Protein AF-A0A951Z6Z6-F1 (afdb_monomer)

pLDDT: mean 80.37, std 17.0, range [39.81, 95.88]

Solvent-accessible surface area (backbone atoms only — not comparable to full-atom values): 9015 Å² total; per-residue (Å²): 137,82,83,81,83,53,76,66,60,59,60,66,64,60,70,83,73,71,84,75,80,83,79,81,78,75,79,74,79,69,71,73,77,70,68,88,81,65,66,80,58,52,56,92,52,96,43,40,36,34,40,84,87,66,42,32,39,36,48,38,42,56,75,67,92,84,78,51,50,66,59,57,51,48,50,49,30,22,62,46,50,72,48,64,65,89,42,56,44,84,42,76,50,70,100,45,77,94,57,56,76,51,76,79,59,92,89,35,60,54,78,73,48,43,61,67,44,37,54,48,19,41,52,50,36,52,52,52,52,50,53,42,48,74,76,38,76,86,70,72,84,128

Nearest PDB structures (foldseek):
  8gy3-assembly1_C  TM=9.278E-01  e=7.083E-06  Gluconobacter oxydans
  4zoh-assembly1_A-2  TM=8.525E-01  e=3.097E-02  Sulfurisphaera tokodaii str. 7
  1zxi-assembly1_B  TM=8.070E-01  e=1.564E-02  Afipia carboxidovorans OM5
  2e3t-assembly1_A  TM=8.378E-01  e=3.970E-02  Rattus norvegicus
  1n63-assembly1_E  TM=6.689E-01  e=6.557E-03  Afipia carboxidovorans OM5

Mean predicted aligned error: 14.0 Å

Foldseek 3Di:
DDDPDDPVVVVVVPPPPCPPDPDDDDPPPPVPPPPPPFDDWDDPDPAWTAGPVRAIEGEALADCPPPCLQVVLLVLLCVLQVHDSVSYDYDYDDPDPSNPDRDDDPPCRNVVTNPVSNVSSNVVNVVVLVVCCVVPVPPRDD

Secondary structure (DSSP, 8-state):
------HHHHHHHGGGG------------------TTPPPPB-SSSSEEE-TTS-EEEEE-S--SSS-HHHHHHHHHHHHHT--GGGEEEEEPPS-GGG------TT-HHHHHHHHHHHHHHHHHHHHHHHHHHH-TT----

Radius of gyration: 26.67 Å; Cα contacts (8 Å, |Δi|>4): 141; chains: 1; bounding box: 99×34×34 Å

Sequence (142 aa):
MNPELSRRSVIKVGVAATAGLILGCRIRESAAATPQGAADPFAPNAWLRVAPSGEVFITVAKPDIGTGVRTSLAMIVAEELGVAWESVKVEQAVADAKYGSMMIGGSTSVRSSWRPLREAGAAARAMLIEALMTNHPHDCPV

Structure (mmCIF, N/CA/C/O backbone):
data_AF-A0A951Z6Z6-F1
#
_entry.id   AF-A0A951Z6Z6-F1
#
loop_
_atom_site.group_PDB
_atom_site.id
_atom_site.type_symbol
_atom_site.label_atom_id
_atom_site.label_alt_id
_atom_site.label_comp_id
_atom_site.label_asym_id
_atom_site.label_entity_id
_atom_site.label_seq_id
_atom_site.pdbx_PDB_ins_code
_atom_site.Cartn_x
_atom_site.Cartn_y
_atom_site.Cartn_z
_atom_site.occupancy
_atom_site.B_iso_or_equiv
_atom_site.auth_seq_id
_atom_site.auth_comp_id
_atom_site.auth_asym_id
_atom_site.auth_atom_id
_atom_site.pdbx_PDB_model_num
ATOM 1 N N . MET A 1 1 ? 72.612 -3.372 19.403 1.00 39.81 1 MET A N 1
ATOM 2 C CA . MET A 1 1 ? 72.329 -3.855 18.034 1.00 39.81 1 MET A CA 1
ATOM 3 C C . MET A 1 1 ? 71.003 -4.600 18.096 1.00 39.81 1 MET A C 1
ATOM 5 O O . MET A 1 1 ? 70.975 -5.712 18.604 1.00 39.81 1 MET A O 1
ATOM 9 N N . ASN A 1 2 ? 69.899 -3.944 17.730 1.00 45.03 2 ASN A N 1
ATOM 10 C CA . ASN A 1 2 ? 68.559 -4.536 17.795 1.00 45.03 2 ASN A CA 1
ATOM 11 C C . ASN A 1 2 ? 68.379 -5.554 16.655 1.00 45.03 2 ASN A C 1
ATOM 13 O O . ASN A 1 2 ? 68.662 -5.200 15.511 1.00 45.03 2 ASN A O 1
ATOM 17 N N . PRO A 1 3 ? 67.903 -6.784 16.917 1.00 56.44 3 PRO A N 1
ATOM 18 C CA . PRO A 1 3 ? 67.503 -7.688 15.850 1.00 56.44 3 PRO A CA 1
ATOM 19 C C . PRO A 1 3 ? 66.184 -7.186 15.244 1.00 56.44 3 PRO A C 1
ATOM 21 O O . PRO A 1 3 ? 65.138 -7.211 15.888 1.00 56.44 3 PRO A O 1
ATOM 24 N N . GLU A 1 4 ? 66.243 -6.695 14.008 1.00 57.59 4 GLU A N 1
ATOM 25 C CA . GLU A 1 4 ? 65.083 -6.293 13.206 1.00 57.59 4 GLU A CA 1
ATOM 26 C C . GLU A 1 4 ? 64.109 -7.477 13.045 1.00 57.59 4 GLU A C 1
ATOM 28 O O . GLU A 1 4 ? 64.382 -8.455 12.341 1.00 57.59 4 GLU A O 1
ATOM 33 N N . LEU A 1 5 ? 62.952 -7.405 13.706 1.00 61.62 5 LEU A N 1
ATOM 34 C CA . LEU A 1 5 ? 61.869 -8.377 13.563 1.00 61.62 5 LEU 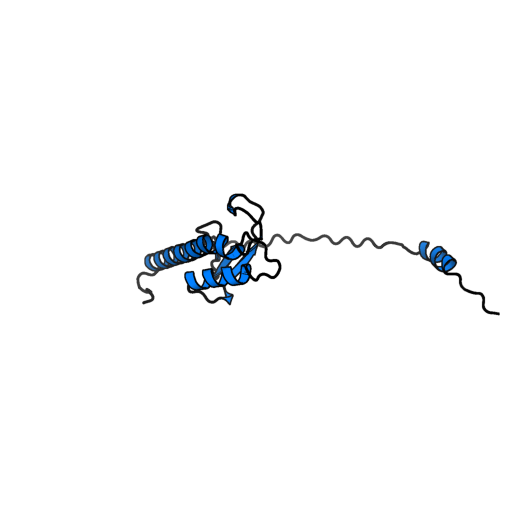A CA 1
ATOM 35 C C . LEU A 1 5 ? 61.228 -8.229 12.175 1.00 61.62 5 LEU A C 1
ATOM 37 O O . LEU A 1 5 ? 60.395 -7.359 11.929 1.00 61.62 5 LEU A O 1
ATOM 41 N N . SER A 1 6 ? 61.620 -9.098 11.243 1.00 69.62 6 SER A N 1
ATOM 42 C CA . SER A 1 6 ? 61.081 -9.108 9.882 1.00 69.62 6 SER A CA 1
ATOM 43 C C . SER A 1 6 ? 59.603 -9.517 9.863 1.00 69.62 6 SER A C 1
ATOM 45 O O . SER A 1 6 ? 59.241 -10.577 10.365 1.00 69.62 6 SER A O 1
ATOM 47 N N . ARG A 1 7 ? 58.739 -8.745 9.187 1.00 63.97 7 ARG A N 1
ATOM 48 C CA . ARG A 1 7 ? 57.294 -9.030 8.991 1.00 63.97 7 ARG A CA 1
ATOM 49 C C . ARG A 1 7 ? 56.960 -10.490 8.634 1.00 63.97 7 ARG A C 1
ATOM 51 O O . ARG A 1 7 ? 55.875 -10.969 8.945 1.00 63.97 7 ARG A O 1
ATOM 58 N N . ARG A 1 8 ? 57.875 -11.210 7.976 1.00 62.91 8 ARG A N 1
ATOM 59 C CA . ARG A 1 8 ? 57.693 -12.615 7.573 1.00 62.91 8 ARG A CA 1
ATOM 60 C C . ARG A 1 8 ? 57.840 -13.625 8.719 1.00 62.91 8 ARG A C 1
ATOM 62 O O . ARG A 1 8 ? 57.252 -14.699 8.617 1.00 62.91 8 ARG A O 1
ATOM 69 N N . SER A 1 9 ? 58.579 -13.324 9.790 1.00 58.56 9 SER A N 1
ATOM 70 C CA . SER A 1 9 ? 58.659 -14.215 10.961 1.00 58.56 9 SER A CA 1
ATOM 71 C C . SER A 1 9 ? 57.370 -14.180 11.786 1.00 58.56 9 SER A C 1
ATOM 73 O O . SER A 1 9 ? 56.941 -15.219 12.276 1.00 58.56 9 SER A O 1
ATOM 75 N N . VAL A 1 10 ? 56.684 -13.033 11.825 1.00 61.31 10 VAL A N 1
ATOM 76 C CA . VAL A 1 10 ? 55.372 -12.876 12.480 1.00 61.31 10 VAL A CA 1
ATOM 77 C C . VAL A 1 10 ? 54.298 -13.743 11.805 1.00 61.31 10 VAL A C 1
ATOM 79 O O . VAL A 1 10 ? 53.516 -14.400 12.486 1.00 61.31 10 VAL A O 1
ATOM 82 N N . ILE A 1 11 ? 54.310 -13.834 10.469 1.00 62.84 11 ILE A N 1
ATOM 83 C CA . ILE A 1 11 ? 53.360 -14.678 9.720 1.00 62.84 11 ILE A CA 1
ATOM 84 C C . ILE A 1 11 ? 53.658 -16.174 9.914 1.00 62.84 11 ILE A C 1
ATOM 86 O O . ILE A 1 11 ? 52.731 -16.973 10.010 1.00 62.84 11 ILE A O 1
ATOM 90 N N . LYS A 1 12 ? 54.935 -16.572 10.028 1.00 54.47 12 LYS A N 1
ATOM 91 C CA . LYS A 1 12 ? 55.307 -17.984 10.242 1.00 54.47 12 LYS A CA 1
ATOM 92 C C . LYS A 1 12 ? 54.945 -18.503 11.637 1.00 54.47 12 LYS A C 1
ATOM 94 O O . LYS A 1 12 ? 54.630 -19.680 11.765 1.00 54.47 12 LYS A O 1
ATOM 99 N N . VAL A 1 13 ? 54.963 -17.648 12.662 1.00 57.25 13 VAL A N 1
ATOM 100 C CA . VAL A 1 13 ? 54.613 -18.037 14.042 1.00 57.25 13 VAL A CA 1
ATOM 101 C C . VAL A 1 13 ? 53.090 -18.084 14.261 1.00 57.25 13 VAL A C 1
ATOM 103 O O . VAL A 1 13 ? 52.616 -18.864 15.081 1.00 57.25 13 VAL A O 1
ATOM 106 N N . GLY A 1 14 ? 52.297 -17.334 13.485 1.00 55.53 14 GLY A N 1
ATOM 107 C CA . GLY A 1 14 ? 50.838 -17.251 13.660 1.00 55.53 14 GLY A CA 1
ATOM 108 C C . GLY A 1 14 ? 50.018 -18.471 13.209 1.00 55.53 14 GLY A C 1
ATOM 109 O O . GLY A 1 14 ? 48.857 -18.589 13.591 1.00 55.53 14 GLY A O 1
ATOM 110 N N . VAL A 1 15 ? 50.583 -19.397 12.423 1.00 56.41 15 VAL A N 1
ATOM 111 C CA . VAL A 1 15 ? 49.820 -20.530 11.849 1.00 56.41 15 VAL A CA 1
ATOM 112 C C . VAL A 1 15 ? 49.590 -21.667 12.858 1.00 56.41 15 VAL A C 1
ATOM 114 O O . VAL A 1 15 ? 48.640 -22.431 12.715 1.00 56.41 15 VAL A O 1
ATOM 117 N N . ALA A 1 16 ? 50.385 -21.759 13.927 1.00 55.09 16 ALA A N 1
ATOM 118 C CA . ALA A 1 16 ? 50.324 -22.883 14.868 1.00 55.09 16 ALA A CA 1
ATOM 119 C C . ALA A 1 16 ? 49.213 -22.789 15.941 1.00 55.09 16 ALA A C 1
ATOM 121 O O . ALA A 1 16 ? 49.067 -23.718 16.730 1.00 55.09 16 ALA A O 1
ATOM 122 N N . ALA A 1 17 ? 48.425 -21.706 15.990 1.00 55.00 17 ALA A N 1
ATOM 123 C CA . ALA A 1 17 ? 47.467 -21.458 17.078 1.00 55.00 17 ALA A CA 1
ATOM 124 C C . ALA A 1 17 ? 46.030 -21.151 16.614 1.00 55.00 17 ALA A C 1
ATOM 126 O O . ALA A 1 17 ? 45.302 -20.429 17.290 1.00 55.00 17 ALA A O 1
ATOM 127 N N . THR A 1 18 ? 45.584 -21.701 15.481 1.00 56.94 18 THR A N 1
ATOM 128 C CA . THR A 1 18 ? 44.163 -21.639 15.088 1.00 56.94 18 THR A CA 1
ATOM 129 C C . THR A 1 18 ? 43.478 -22.982 15.322 1.00 56.94 18 THR A C 1
ATOM 131 O O . THR A 1 18 ? 43.037 -23.662 14.402 1.00 56.94 18 THR A O 1
ATOM 134 N N . ALA A 1 19 ? 43.352 -23.368 16.594 1.00 62.50 19 ALA A N 1
ATOM 135 C CA . ALA A 1 19 ? 42.288 -24.286 16.985 1.00 62.50 19 ALA A CA 1
ATOM 136 C C . ALA A 1 19 ? 40.962 -23.520 16.844 1.00 62.50 19 ALA A C 1
ATOM 138 O O . ALA A 1 19 ? 40.536 -22.804 17.748 1.00 62.50 19 ALA A O 1
ATOM 139 N N . GLY A 1 20 ? 40.366 -23.575 15.652 1.00 65.94 20 GLY A N 1
ATOM 140 C CA . GLY A 1 20 ? 39.078 -22.951 15.380 1.00 65.94 20 GLY A CA 1
ATOM 141 C C . GLY A 1 20 ? 37.991 -23.590 16.240 1.00 65.94 20 GLY A C 1
ATOM 142 O O . GLY A 1 20 ? 37.656 -24.758 16.057 1.00 65.94 20 GLY A O 1
ATOM 143 N N . LEU A 1 21 ? 37.428 -22.824 17.174 1.00 64.75 21 LEU A N 1
ATOM 144 C CA . LEU A 1 21 ? 36.196 -23.191 17.863 1.00 64.75 21 LEU A CA 1
ATOM 145 C C . LEU A 1 21 ? 35.033 -23.039 16.873 1.00 64.75 21 LEU A C 1
ATOM 147 O O . LEU A 1 21 ? 34.630 -21.923 16.549 1.00 64.75 21 LEU A O 1
ATOM 151 N N . ILE A 1 22 ? 34.490 -24.155 16.384 1.00 69.06 22 ILE A N 1
ATOM 152 C CA . ILE A 1 22 ? 33.261 -24.138 15.583 1.00 69.06 22 ILE A CA 1
ATOM 153 C C . ILE A 1 22 ? 32.080 -24.005 16.547 1.00 69.06 22 ILE A C 1
ATOM 155 O O . ILE A 1 22 ? 31.609 -24.988 17.116 1.00 69.06 22 ILE A O 1
ATOM 159 N N . LEU A 1 23 ? 31.602 -22.776 16.743 1.00 65.50 23 LEU A N 1
ATOM 160 C CA . LEU A 1 23 ? 30.370 -22.525 17.482 1.00 65.50 23 LEU A CA 1
ATOM 161 C C . LEU A 1 23 ? 29.180 -22.707 16.531 1.00 65.50 23 LEU A C 1
ATOM 163 O O . LEU A 1 23 ? 28.854 -21.835 15.726 1.00 65.50 23 LEU A O 1
ATOM 167 N N . GLY A 1 24 ? 28.547 -23.877 16.593 1.00 58.06 24 GLY A N 1
ATOM 168 C CA . GLY A 1 24 ? 27.334 -24.163 15.835 1.00 58.06 24 GLY A CA 1
ATOM 169 C C . GLY A 1 24 ? 26.150 -23.370 16.384 1.00 58.06 24 GLY A C 1
ATOM 170 O O . GLY A 1 24 ? 25.504 -23.804 17.334 1.00 58.06 24 GLY A O 1
ATOM 171 N N . CYS A 1 25 ? 25.834 -22.225 15.779 1.00 52.94 25 CYS A N 1
ATOM 172 C CA . CYS A 1 25 ? 24.570 -21.543 16.037 1.00 52.94 25 CYS A CA 1
ATOM 173 C C . CYS A 1 25 ? 23.459 -22.283 15.282 1.00 52.94 25 CYS A C 1
ATOM 175 O O . CYS A 1 25 ? 23.282 -22.123 14.075 1.00 52.94 25 CYS A O 1
ATOM 177 N N . ARG A 1 26 ? 22.720 -23.144 15.985 1.00 52.72 26 ARG A N 1
ATOM 178 C CA . ARG A 1 26 ? 21.437 -23.641 15.488 1.00 52.72 26 ARG A CA 1
ATOM 179 C C . ARG A 1 26 ? 20.450 -22.491 15.635 1.00 52.72 26 ARG A C 1
ATOM 181 O O . ARG A 1 26 ? 19.999 -22.210 16.742 1.00 52.72 26 ARG A O 1
ATOM 188 N N . ILE A 1 27 ? 20.118 -21.835 14.526 1.00 52.19 27 ILE A N 1
ATOM 189 C CA . ILE A 1 27 ? 18.939 -20.976 14.471 1.00 52.19 27 ILE A CA 1
ATOM 190 C C . ILE A 1 27 ? 17.764 -21.924 14.708 1.00 52.19 27 ILE A C 1
ATOM 192 O O . ILE A 1 27 ? 17.396 -22.702 13.829 1.00 52.19 27 ILE A O 1
ATOM 196 N N . ARG A 1 28 ? 17.238 -21.956 15.938 1.00 50.50 28 ARG A N 1
ATOM 197 C CA . ARG A 1 28 ? 15.905 -22.502 16.142 1.00 50.50 28 ARG A CA 1
ATOM 198 C C . ARG A 1 28 ? 15.009 -21.542 15.384 1.00 50.50 28 ARG A C 1
ATOM 200 O O . ARG A 1 28 ? 14.814 -20.411 15.816 1.00 50.50 28 ARG A O 1
ATOM 207 N N . GLU A 1 29 ? 14.518 -21.992 14.240 1.00 49.44 29 GLU A N 1
ATOM 208 C CA . GLU A 1 29 ? 13.290 -21.469 13.674 1.00 49.44 29 GLU A CA 1
ATOM 209 C C . GLU A 1 29 ? 12.232 -21.730 14.747 1.00 49.44 29 GLU A C 1
ATOM 211 O O . GLU A 1 29 ? 11.655 -22.811 14.858 1.00 49.44 29 GLU A O 1
ATOM 216 N N . SER A 1 30 ? 12.093 -20.781 15.673 1.00 48.00 30 SER A N 1
ATOM 217 C CA . SER A 1 30 ? 10.886 -20.677 16.464 1.00 48.00 30 SER A CA 1
ATOM 218 C C . SER A 1 30 ? 9.821 -20.423 15.422 1.00 48.00 30 SER A C 1
ATOM 220 O O . SER A 1 30 ? 9.703 -19.302 14.931 1.00 48.00 30 SER A O 1
ATOM 222 N N . ALA A 1 31 ? 9.123 -21.488 15.023 1.00 49.28 31 ALA A N 1
ATOM 223 C CA . ALA A 1 31 ? 7.852 -21.364 14.348 1.00 49.28 31 ALA A CA 1
ATOM 224 C C . ALA A 1 31 ? 7.090 -20.324 15.160 1.00 49.28 31 ALA A C 1
ATOM 226 O O . ALA A 1 31 ? 6.834 -20.536 16.350 1.00 49.28 31 ALA A O 1
ATOM 227 N N . ALA A 1 32 ? 6.884 -19.149 14.561 1.00 52.06 32 ALA A N 1
ATOM 228 C CA . ALA A 1 32 ? 6.063 -18.126 15.162 1.00 52.06 32 ALA A CA 1
ATOM 229 C C . ALA A 1 32 ? 4.785 -18.848 15.564 1.00 52.06 32 ALA A C 1
ATOM 231 O O . ALA A 1 32 ? 4.159 -19.490 14.718 1.00 52.06 32 ALA A O 1
ATOM 232 N N . ALA A 1 33 ? 4.475 -18.847 16.860 1.00 47.84 33 ALA A N 1
ATOM 233 C CA . ALA A 1 33 ? 3.194 -19.329 17.320 1.00 47.84 33 ALA A CA 1
ATOM 234 C C . ALA A 1 33 ? 2.168 -18.535 16.517 1.00 47.84 33 ALA A C 1
ATOM 236 O O . ALA A 1 33 ? 2.026 -17.330 16.718 1.00 47.84 33 ALA A O 1
ATOM 237 N N . THR A 1 34 ? 1.542 -19.172 15.528 1.00 45.00 34 THR A N 1
ATOM 238 C CA . THR A 1 34 ? 0.352 -18.624 14.901 1.00 45.00 34 THR A CA 1
ATOM 239 C C . THR A 1 34 ? -0.613 -18.476 16.062 1.00 45.00 34 THR A C 1
ATOM 241 O O . THR A 1 34 ? -0.890 -19.491 16.694 1.00 45.00 34 THR A O 1
ATOM 244 N N . PRO A 1 35 ? -1.053 -17.272 16.451 1.00 48.66 35 PRO A N 1
ATOM 245 C CA . PRO A 1 35 ? -2.061 -17.169 17.488 1.00 48.66 35 PRO A CA 1
ATOM 246 C C . PRO A 1 35 ? -3.299 -17.921 16.984 1.00 48.66 35 PRO A C 1
ATOM 248 O O . PRO A 1 35 ? -4.037 -17.426 16.133 1.00 48.66 35 PRO A O 1
ATOM 251 N N . GLN A 1 36 ? -3.482 -19.161 17.448 1.00 41.09 36 GLN A N 1
ATOM 252 C CA . GLN A 1 36 ? -4.690 -19.937 17.220 1.00 41.09 36 GLN A CA 1
ATOM 253 C C . GLN A 1 36 ? -5.830 -19.167 17.888 1.00 41.09 36 GLN A C 1
ATOM 255 O O . GLN A 1 36 ? -5.939 -19.140 19.112 1.00 41.09 36 GLN A O 1
ATOM 260 N N . GLY A 1 37 ? -6.621 -18.480 17.064 1.00 46.06 37 GLY A N 1
ATOM 261 C CA . GLY A 1 37 ? -7.727 -17.626 17.493 1.00 46.06 37 GLY A CA 1
ATOM 262 C C . GLY A 1 37 ? -7.744 -16.231 16.865 1.00 46.06 37 GLY A C 1
ATOM 263 O O . GLY A 1 37 ? -8.725 -15.517 17.053 1.00 46.06 37 GLY A O 1
AT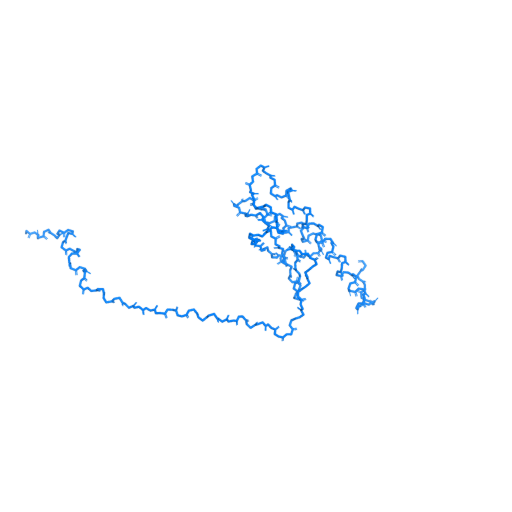OM 264 N N . ALA A 1 38 ? -6.715 -15.822 16.114 1.00 53.03 38 ALA A N 1
ATOM 265 C CA . ALA A 1 38 ? -6.797 -14.586 15.340 1.00 53.03 38 ALA A CA 1
ATOM 266 C C . ALA A 1 38 ? -7.756 -14.785 14.159 1.00 53.03 38 ALA A C 1
ATOM 268 O 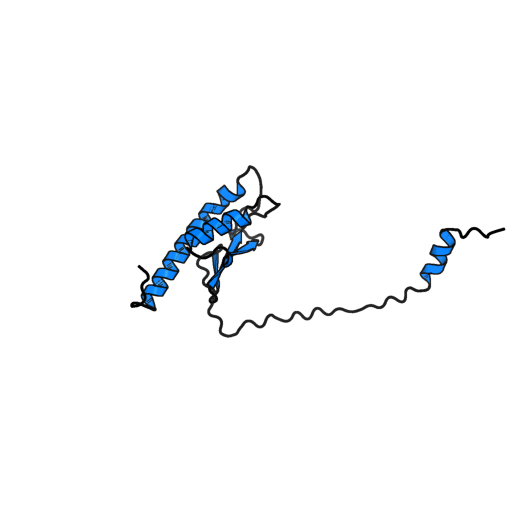O . ALA A 1 38 ? -7.572 -15.706 13.366 1.00 53.03 38 ALA A O 1
ATOM 269 N N . ALA A 1 39 ? -8.779 -13.933 14.057 1.00 63.28 39 ALA A N 1
ATOM 270 C CA . ALA A 1 39 ? -9.606 -13.850 12.859 1.00 63.28 39 ALA A CA 1
ATOM 271 C C . ALA A 1 39 ? -8.711 -13.668 11.621 1.00 63.28 39 ALA A C 1
ATOM 273 O O . ALA A 1 39 ? -7.669 -13.007 11.703 1.00 63.28 39 ALA A O 1
ATOM 274 N N . ASP A 1 40 ? -9.103 -14.255 10.489 1.00 76.56 40 ASP A N 1
ATOM 275 C CA . ASP A 1 40 ? -8.328 -14.111 9.260 1.00 76.56 40 ASP A CA 1
ATOM 276 C C . ASP A 1 40 ? -8.185 -12.620 8.902 1.00 76.56 40 ASP A C 1
ATOM 278 O O . ASP A 1 40 ? -9.171 -11.875 8.964 1.00 76.56 40 ASP A O 1
ATOM 282 N N . PRO A 1 41 ? -6.973 -12.150 8.549 1.00 79.69 41 PRO A N 1
ATOM 283 C CA . PRO A 1 41 ? -6.773 -10.773 8.129 1.00 79.69 41 PRO A CA 1
ATOM 284 C C . PRO A 1 41 ? -7.675 -10.430 6.945 1.00 79.69 41 PRO A C 1
ATOM 286 O O . PRO A 1 41 ? -7.748 -11.173 5.965 1.00 79.69 41 PRO A O 1
ATOM 289 N N . PHE A 1 42 ? -8.313 -9.265 6.995 1.00 86.12 42 PHE A N 1
ATOM 290 C CA . PHE A 1 42 ? -9.132 -8.781 5.896 1.00 86.12 42 PHE A CA 1
ATOM 291 C C . PHE A 1 42 ? -8.232 -8.360 4.728 1.00 86.12 42 PHE A C 1
ATOM 293 O O . PHE A 1 42 ? -7.491 -7.384 4.825 1.00 86.12 42 PHE A O 1
ATOM 300 N N . ALA A 1 43 ? -8.271 -9.105 3.623 1.00 88.06 43 ALA A N 1
ATOM 301 C CA . ALA A 1 43 ? -7.428 -8.879 2.448 1.00 88.06 43 ALA A CA 1
ATOM 302 C C . ALA A 1 43 ? -8.281 -8.817 1.166 1.00 88.06 43 ALA A C 1
ATOM 304 O O . ALA A 1 43 ? -8.383 -9.810 0.443 1.00 88.06 43 ALA A O 1
ATOM 305 N N . PRO A 1 44 ? -8.915 -7.668 0.866 1.00 82.38 44 PRO A N 1
ATOM 306 C CA . PRO A 1 44 ? -9.831 -7.541 -0.270 1.00 82.38 44 PRO A CA 1
ATOM 307 C C . PRO A 1 44 ? -9.126 -7.564 -1.633 1.00 82.38 44 PRO A C 1
ATOM 309 O O . PRO A 1 44 ? -9.763 -7.767 -2.664 1.00 82.38 44 PRO A O 1
ATOM 312 N N . ASN A 1 45 ? -7.813 -7.326 -1.670 1.00 87.56 45 ASN A N 1
ATOM 313 C CA . ASN A 1 45 ? -7.008 -7.355 -2.886 1.00 87.56 45 ASN A CA 1
ATOM 314 C C . ASN A 1 45 ? -5.542 -7.695 -2.566 1.00 87.56 45 ASN A C 1
ATOM 316 O O . ASN A 1 45 ? -5.153 -7.841 -1.411 1.00 87.56 45 ASN A O 1
ATOM 320 N N . ALA A 1 46 ? -4.710 -7.811 -3.605 1.00 87.81 46 ALA A N 1
ATOM 321 C CA . ALA A 1 46 ? -3.298 -8.170 -3.456 1.00 87.81 46 ALA A CA 1
ATOM 322 C C . ALA A 1 46 ? -2.440 -7.088 -2.769 1.00 87.81 46 ALA A C 1
ATOM 324 O O . ALA A 1 46 ? -1.327 -7.385 -2.338 1.00 87.81 46 ALA A O 1
ATOM 325 N N . TRP A 1 47 ? -2.924 -5.845 -2.701 1.00 91.56 47 TRP A N 1
ATOM 326 C CA . TRP A 1 47 ? -2.153 -4.671 -2.294 1.00 91.56 47 TRP A CA 1
ATOM 327 C C . TRP A 1 47 ? -2.388 -4.244 -0.853 1.00 91.56 47 TRP A C 1
ATOM 329 O O . TRP A 1 47 ? -1.527 -3.576 -0.289 1.00 91.56 47 TRP A O 1
ATOM 339 N N . LEU A 1 48 ? -3.530 -4.607 -0.274 1.00 93.56 48 LEU A N 1
ATOM 340 C CA . LEU A 1 48 ? -3.970 -4.134 1.028 1.00 93.56 48 LEU A CA 1
ATOM 341 C C . LEU A 1 48 ? -4.456 -5.294 1.891 1.00 93.56 48 LEU A C 1
ATOM 343 O O . LEU A 1 48 ? -5.285 -6.098 1.465 1.00 93.56 48 LEU A O 1
ATOM 347 N N . ARG A 1 49 ? -3.976 -5.330 3.131 1.00 94.31 49 ARG A N 1
ATOM 348 C CA . ARG A 1 49 ? -4.410 -6.264 4.166 1.00 94.31 49 ARG A CA 1
ATOM 349 C C . ARG A 1 49 ? -4.596 -5.517 5.480 1.00 94.31 49 ARG A C 1
ATOM 351 O O . ARG A 1 49 ? -3.730 -4.745 5.865 1.00 94.31 49 ARG A O 1
ATOM 358 N N . VAL A 1 50 ? -5.689 -5.769 6.184 1.00 93.62 50 VAL A N 1
ATOM 359 C CA . VAL A 1 50 ? -5.981 -5.193 7.500 1.00 93.62 50 VAL A CA 1
ATOM 360 C C . VAL A 1 50 ? -5.999 -6.322 8.521 1.00 93.62 50 VAL A C 1
ATOM 362 O O . VAL A 1 50 ? -6.744 -7.293 8.380 1.00 93.62 50 VAL A O 1
ATOM 365 N N . ALA A 1 51 ? -5.137 -6.234 9.528 1.00 92.19 51 ALA A N 1
ATOM 366 C CA . ALA A 1 51 ? -5.117 -7.189 10.624 1.00 92.19 51 ALA A CA 1
ATOM 367 C C . ALA A 1 51 ? -6.295 -6.940 11.583 1.00 92.19 51 ALA A C 1
ATOM 369 O O . ALA A 1 51 ? -6.732 -5.797 11.728 1.00 92.19 51 ALA A O 1
ATOM 370 N N . PRO A 1 52 ? -6.759 -7.963 12.324 1.00 86.25 52 PRO A N 1
ATOM 371 C CA . PRO A 1 52 ? -7.792 -7.784 13.349 1.00 86.25 52 PRO A CA 1
ATOM 372 C C . PRO A 1 52 ? -7.409 -6.788 14.455 1.00 86.25 52 PRO A C 1
ATOM 374 O O . PRO A 1 52 ? -8.279 -6.255 15.132 1.00 86.25 52 PRO A O 1
ATOM 377 N N . SER A 1 53 ? -6.110 -6.523 14.639 1.00 87.94 53 SER A N 1
ATOM 378 C CA . SER A 1 53 ? -5.593 -5.496 15.553 1.00 87.94 53 SER A CA 1
ATOM 379 C C . SER A 1 53 ? -5.824 -4.057 15.073 1.00 87.94 53 SER A C 1
ATOM 381 O O . SER A 1 53 ? -5.547 -3.127 15.824 1.00 87.94 53 SER A O 1
ATOM 383 N N . GLY A 1 54 ? -6.282 -3.860 13.833 1.00 86.94 54 GLY A N 1
ATOM 384 C CA . GLY A 1 54 ? -6.401 -2.550 13.190 1.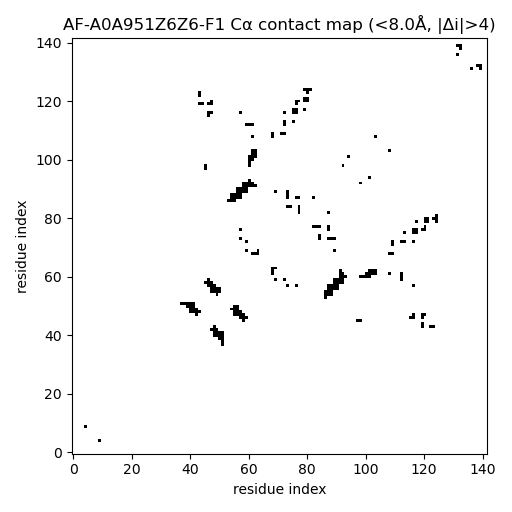00 86.94 54 GLY A CA 1
ATOM 385 C C . GLY A 1 54 ? -5.134 -2.093 12.458 1.00 86.94 54 GLY A C 1
ATOM 386 O O . GLY A 1 54 ? -5.137 -1.022 11.859 1.00 86.94 54 GLY A O 1
ATOM 387 N N . GLU A 1 55 ? -4.057 -2.888 12.463 1.00 93.00 55 GLU A N 1
ATOM 388 C CA . GLU A 1 55 ? -2.865 -2.581 11.665 1.00 93.00 55 GLU A CA 1
ATOM 389 C C . GLU A 1 55 ? -3.130 -2.796 10.170 1.00 93.00 55 GLU A C 1
ATOM 391 O O . GLU A 1 55 ? -3.630 -3.845 9.752 1.00 93.00 55 GLU A O 1
ATOM 396 N N . VAL A 1 56 ? -2.744 -1.818 9.355 1.00 94.81 56 VAL A N 1
ATOM 397 C CA . VAL A 1 56 ? -2.920 -1.840 7.904 1.00 94.81 56 VAL A CA 1
ATOM 398 C C . VAL A 1 56 ? -1.587 -2.150 7.240 1.00 94.81 56 VAL A C 1
ATOM 400 O O . VAL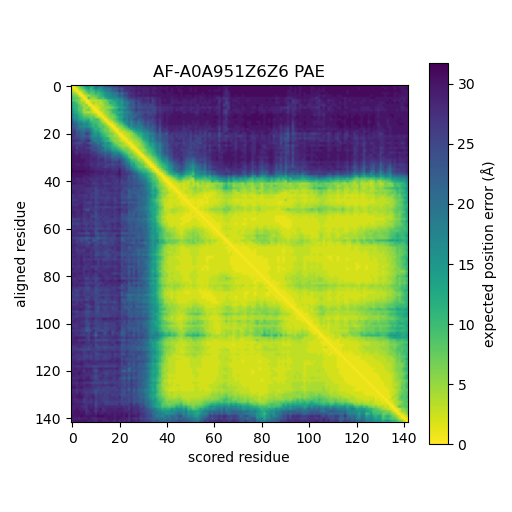 A 1 56 ? -0.609 -1.439 7.425 1.00 94.81 56 VAL A O 1
ATOM 403 N N . PHE A 1 57 ? -1.546 -3.186 6.415 1.00 95.56 57 PHE A N 1
ATOM 404 C CA . PHE A 1 57 ? -0.385 -3.589 5.636 1.00 95.56 57 PHE A CA 1
ATOM 405 C C . PHE A 1 57 ? -0.630 -3.279 4.166 1.00 95.56 57 PHE A C 1
ATOM 407 O O . PHE A 1 57 ? -1.571 -3.797 3.561 1.00 95.56 57 PHE A O 1
ATOM 414 N N . ILE A 1 58 ? 0.242 -2.464 3.579 1.00 95.19 58 ILE A N 1
ATOM 415 C CA . ILE A 1 58 ? 0.246 -2.201 2.142 1.00 95.19 58 ILE A CA 1
ATOM 416 C C . ILE A 1 58 ? 1.429 -2.898 1.497 1.00 95.19 58 ILE A C 1
ATOM 418 O O . ILE A 1 58 ? 2.546 -2.846 2.002 1.00 95.19 58 ILE A O 1
ATOM 422 N N . THR A 1 59 ? 1.208 -3.517 0.349 1.00 95.00 59 THR A N 1
ATOM 423 C CA . THR A 1 59 ? 2.276 -4.098 -0.460 1.00 95.00 59 THR A CA 1
ATOM 424 C C . THR A 1 59 ? 2.651 -3.121 -1.567 1.00 95.00 59 THR A C 1
ATOM 426 O O . THR A 1 59 ? 1.789 -2.642 -2.296 1.00 95.00 59 THR A O 1
ATOM 429 N N . VAL A 1 60 ? 3.937 -2.812 -1.722 1.00 94.31 60 VAL A N 1
ATOM 430 C CA . VAL A 1 60 ? 4.429 -1.906 -2.770 1.00 94.31 60 VAL A CA 1
ATOM 431 C C . VAL A 1 60 ? 5.358 -2.664 -3.710 1.00 94.31 60 VAL A C 1
ATOM 433 O O . VAL A 1 60 ? 6.361 -3.238 -3.288 1.00 94.31 60 VAL A O 1
ATOM 436 N N . ALA A 1 61 ? 5.037 -2.647 -5.007 1.00 93.00 61 ALA A N 1
ATOM 437 C CA . ALA A 1 61 ? 5.843 -3.307 -6.035 1.00 93.00 61 ALA A CA 1
ATOM 438 C C . ALA A 1 61 ? 7.162 -2.586 -6.313 1.00 93.00 61 ALA A C 1
ATOM 440 O O . ALA A 1 61 ? 8.197 -3.222 -6.495 1.00 93.00 61 ALA A O 1
ATOM 441 N N . LYS A 1 62 ? 7.136 -1.250 -6.347 1.00 93.06 62 LYS A N 1
ATOM 442 C CA . LYS A 1 62 ? 8.319 -0.449 -6.665 1.00 93.06 62 LYS A CA 1
ATOM 443 C C . LYS A 1 62 ? 9.300 -0.463 -5.487 1.00 93.06 62 LYS A C 1
ATOM 445 O O . LYS A 1 62 ? 8.912 -0.043 -4.396 1.00 93.06 62 LYS A O 1
ATOM 450 N N . PRO A 1 63 ? 10.556 -0.903 -5.688 1.00 91.19 63 PRO A N 1
ATOM 451 C CA . PRO A 1 63 ? 11.582 -0.721 -4.675 1.00 91.19 63 PRO A CA 1
ATOM 452 C C . PRO A 1 63 ? 11.755 0.771 -4.366 1.00 91.19 63 PRO A C 1
ATOM 454 O O . PRO A 1 63 ? 11.467 1.633 -5.199 1.00 91.19 63 PRO A O 1
ATOM 457 N N . ASP A 1 64 ? 12.236 1.081 -3.168 1.00 92.00 64 ASP A N 1
ATOM 458 C CA . ASP A 1 64 ? 12.574 2.451 -2.796 1.00 92.00 64 ASP A CA 1
ATOM 459 C C . ASP A 1 64 ? 14.081 2.564 -2.609 1.00 92.00 64 ASP A C 1
ATOM 461 O O . ASP A 1 64 ? 14.660 1.901 -1.752 1.00 92.00 64 ASP A O 1
ATOM 465 N N . ILE A 1 65 ? 14.708 3.392 -3.441 1.00 91.19 65 ILE A N 1
ATOM 466 C CA . ILE A 1 65 ? 16.153 3.653 -3.439 1.00 91.19 65 ILE A CA 1
ATOM 467 C C . ILE A 1 65 ? 16.475 5.043 -2.865 1.00 91.19 65 ILE A C 1
ATOM 469 O O . ILE A 1 65 ? 17.465 5.660 -3.245 1.00 91.19 65 ILE A O 1
ATOM 473 N N . GLY A 1 66 ? 15.608 5.557 -1.985 1.00 91.75 66 GLY A N 1
ATOM 474 C CA . GLY A 1 66 ? 15.706 6.909 -1.416 1.00 91.75 66 GLY A CA 1
ATOM 475 C C . GLY A 1 66 ? 14.813 7.943 -2.109 1.00 91.75 66 GLY A C 1
ATOM 476 O O . GLY A 1 66 ? 14.989 9.141 -1.924 1.00 91.75 66 GLY A O 1
ATOM 477 N N . THR A 1 67 ? 13.852 7.486 -2.912 1.00 91.00 67 THR A N 1
ATOM 478 C CA . THR A 1 67 ? 12.886 8.339 -3.625 1.00 91.00 67 THR A CA 1
ATOM 479 C C . THR A 1 67 ? 11.652 8.682 -2.791 1.00 91.00 67 THR A C 1
ATOM 481 O O . THR A 1 67 ? 10.913 9.593 -3.152 1.00 91.00 67 THR A O 1
ATOM 484 N N . GLY A 1 68 ? 11.408 7.947 -1.701 1.00 93.31 68 GLY A N 1
ATOM 485 C CA . GLY A 1 68 ? 10.261 8.160 -0.815 1.00 93.31 68 GLY A CA 1
ATOM 486 C C . GLY A 1 68 ? 8.945 7.589 -1.348 1.00 93.31 68 GLY A C 1
ATOM 487 O O . GLY A 1 68 ? 7.877 7.939 -0.848 1.00 93.31 68 GLY A O 1
ATOM 488 N N . VAL A 1 69 ? 8.991 6.703 -2.349 1.00 94.12 69 VAL A N 1
ATOM 489 C CA . VAL A 1 69 ? 7.799 6.107 -2.976 1.00 94.12 69 VAL A CA 1
ATOM 490 C C . VAL A 1 69 ? 6.957 5.349 -1.955 1.00 94.12 69 VAL A C 1
ATOM 492 O O . VAL A 1 69 ? 5.735 5.472 -1.973 1.00 94.12 69 VAL A O 1
ATOM 495 N N . ARG A 1 70 ? 7.587 4.593 -1.048 1.00 94.44 70 ARG A N 1
ATOM 496 C CA . ARG A 1 70 ? 6.857 3.848 -0.011 1.00 94.44 70 ARG A CA 1
ATOM 497 C C . ARG A 1 70 ? 6.102 4.788 0.918 1.00 94.44 70 ARG A C 1
ATOM 499 O O . ARG A 1 70 ? 4.937 4.542 1.213 1.00 94.44 70 ARG A O 1
ATOM 506 N N . THR A 1 71 ? 6.748 5.884 1.309 1.00 94.88 71 THR A N 1
ATOM 507 C CA . THR A 1 71 ? 6.153 6.892 2.183 1.00 94.88 71 THR A CA 1
ATOM 508 C C . THR A 1 71 ? 4.956 7.559 1.513 1.00 94.88 71 THR A C 1
ATOM 510 O O . THR A 1 71 ? 3.867 7.583 2.075 1.00 94.88 71 THR A O 1
ATOM 513 N N . SER A 1 72 ? 5.121 8.045 0.277 1.00 94.19 72 SER A N 1
ATOM 514 C CA . SER A 1 72 ? 4.030 8.697 -0.457 1.00 94.19 72 SER A CA 1
ATOM 515 C C . SER A 1 72 ? 2.832 7.772 -0.667 1.00 94.19 72 SER A C 1
ATOM 517 O O . SER A 1 72 ? 1.694 8.193 -0.487 1.00 94.19 72 SER A O 1
ATOM 519 N N . LEU A 1 73 ? 3.078 6.511 -1.030 1.00 94.62 73 LEU A N 1
ATOM 520 C CA . LEU A 1 73 ? 2.011 5.542 -1.273 1.00 94.62 73 LEU A CA 1
ATOM 521 C C . LEU A 1 73 ? 1.267 5.153 0.004 1.00 94.62 73 LEU A C 1
ATOM 523 O O . LEU A 1 73 ? 0.050 5.000 -0.035 1.00 94.62 73 LEU A O 1
ATOM 527 N N . ALA A 1 74 ? 1.963 5.045 1.133 1.00 95.19 74 ALA A N 1
ATOM 528 C CA . ALA A 1 74 ? 1.297 4.822 2.406 1.00 95.19 74 ALA A CA 1
ATOM 529 C C . ALA A 1 74 ? 0.393 5.990 2.811 1.00 95.19 74 ALA A C 1
ATOM 531 O O . ALA A 1 74 ? -0.647 5.744 3.411 1.00 95.19 74 ALA A O 1
ATOM 532 N N . MET A 1 75 ? 0.742 7.237 2.458 1.00 95.50 75 MET A N 1
ATOM 533 C CA . MET A 1 75 ? -0.027 8.401 2.914 1.00 95.50 75 MET A CA 1
ATOM 534 C C . MET A 1 75 ? -1.349 8.429 2.165 1.00 95.50 75 MET A C 1
ATOM 536 O O . MET A 1 75 ? -2.397 8.606 2.772 1.00 95.50 75 MET A O 1
ATOM 540 N N . ILE A 1 76 ? -1.288 8.130 0.864 1.00 94.06 76 ILE A N 1
ATOM 541 C CA . ILE A 1 76 ? -2.464 7.944 0.016 1.00 94.06 76 ILE A CA 1
ATOM 542 C C . ILE A 1 76 ? -3.390 6.877 0.610 1.00 94.06 76 ILE A C 1
ATOM 544 O O . ILE A 1 76 ? -4.587 7.103 0.722 1.00 94.06 76 ILE A O 1
ATOM 548 N N . VAL A 1 77 ? -2.860 5.717 1.012 1.00 95.00 77 VAL A N 1
ATOM 549 C CA . VAL A 1 77 ? -3.702 4.648 1.575 1.00 95.00 77 VAL A CA 1
ATOM 550 C C . VAL A 1 77 ? -4.279 5.027 2.939 1.00 95.00 77 VAL A C 1
ATOM 552 O O . VAL A 1 77 ? -5.447 4.742 3.192 1.00 95.00 77 VAL A O 1
ATOM 555 N N . ALA A 1 78 ? -3.491 5.671 3.804 1.00 95.62 78 ALA A N 1
ATOM 556 C CA . ALA A 1 78 ? -3.957 6.143 5.106 1.00 95.62 78 ALA A CA 1
ATOM 557 C C . ALA A 1 78 ? -5.134 7.119 4.956 1.00 95.62 78 ALA A C 1
ATOM 559 O O . ALA A 1 78 ? -6.144 6.976 5.644 1.00 95.62 78 ALA A O 1
ATOM 560 N N . GLU A 1 79 ? -5.025 8.060 4.013 1.00 94.56 79 GLU A N 1
ATOM 561 C CA . GLU A 1 79 ? -6.063 9.046 3.707 1.00 94.56 79 GLU A CA 1
ATOM 562 C C . GLU A 1 79 ? -7.337 8.387 3.162 1.00 94.56 79 GLU A C 1
ATOM 564 O O . GLU A 1 79 ? -8.430 8.672 3.644 1.00 94.56 79 GLU A O 1
ATOM 569 N N . GLU A 1 80 ? -7.208 7.444 2.224 1.00 94.56 80 GLU A N 1
ATOM 570 C CA . GLU A 1 80 ? -8.363 6.744 1.641 1.00 94.56 80 GLU A CA 1
ATOM 571 C C . GLU A 1 80 ? -9.081 5.827 2.641 1.00 94.56 80 GLU A C 1
ATOM 573 O O . GLU A 1 80 ? -10.299 5.660 2.573 1.00 94.56 80 GLU A O 1
ATOM 578 N N . LEU A 1 81 ? -8.348 5.238 3.589 1.00 92.88 81 LEU A N 1
ATOM 579 C CA . LEU A 1 81 ? -8.931 4.447 4.674 1.00 92.88 81 LEU A CA 1
ATOM 580 C C . LEU A 1 81 ? -9.468 5.309 5.823 1.00 92.88 81 LEU A C 1
ATOM 582 O O . LEU A 1 81 ? -10.330 4.849 6.570 1.00 92.88 81 LEU A O 1
ATOM 586 N N . GLY A 1 82 ? -8.989 6.546 5.966 1.00 92.19 82 GLY A N 1
ATOM 587 C CA . GLY A 1 82 ? -9.299 7.413 7.103 1.00 92.19 82 GLY A CA 1
ATOM 588 C C . GLY A 1 82 ? -8.650 6.951 8.411 1.00 92.19 82 GLY A C 1
ATOM 589 O O . GLY A 1 82 ? -9.243 7.113 9.475 1.00 92.19 82 GLY A O 1
ATOM 590 N N . VAL A 1 83 ? -7.459 6.349 8.342 1.00 93.44 83 VAL A N 1
ATOM 591 C CA . VAL A 1 83 ? -6.716 5.849 9.512 1.00 93.44 83 VAL A CA 1
ATOM 592 C C . VAL A 1 83 ? -5.507 6.724 9.826 1.00 93.44 83 VAL A C 1
ATOM 594 O O . VAL A 1 83 ? -4.966 7.410 8.959 1.00 93.44 83 VAL A O 1
ATOM 597 N N . ALA A 1 84 ? -5.051 6.673 11.077 1.00 94.12 84 ALA A N 1
ATOM 598 C CA . ALA A 1 84 ? -3.810 7.322 11.478 1.00 94.12 84 ALA A CA 1
ATOM 599 C C . ALA A 1 84 ? -2.627 6.750 10.678 1.00 94.12 84 ALA A C 1
ATOM 601 O O . ALA A 1 84 ? -2.516 5.534 10.498 1.00 94.12 84 ALA A O 1
ATOM 602 N N . TRP A 1 85 ? -1.733 7.619 10.213 1.00 90.25 85 TRP A N 1
ATOM 603 C CA . TRP A 1 85 ? -0.576 7.249 9.393 1.00 90.25 85 TRP A CA 1
ATOM 604 C C . TRP A 1 85 ? 0.300 6.170 10.054 1.00 90.25 85 TRP A C 1
ATOM 606 O O . TRP A 1 85 ? 0.817 5.279 9.384 1.00 90.25 85 TRP A O 1
ATOM 616 N N . GLU A 1 86 ? 0.406 6.196 11.381 1.00 93.81 86 GLU A N 1
ATOM 617 C CA . GLU A 1 86 ? 1.218 5.285 12.191 1.00 93.81 86 GLU A CA 1
ATOM 618 C C . GLU A 1 86 ? 0.707 3.837 12.156 1.00 93.81 86 GLU A C 1
ATOM 620 O O . GLU A 1 86 ? 1.459 2.905 12.443 1.00 93.81 86 GLU A O 1
ATOM 625 N N . SER A 1 87 ? -0.564 3.639 11.796 1.00 92.88 87 SER A N 1
ATOM 626 C CA . SER A 1 87 ? -1.175 2.313 11.661 1.00 92.88 87 SER A CA 1
ATOM 627 C C . SER A 1 87 ? -0.843 1.622 10.335 1.00 92.88 87 SER A C 1
ATOM 629 O O . SER A 1 87 ? -1.097 0.423 10.196 1.00 92.88 87 SER A O 1
ATOM 631 N N . VAL A 1 88 ? -0.263 2.351 9.371 1.00 95.88 88 VAL A N 1
ATOM 632 C CA . VAL A 1 88 ? 0.041 1.845 8.029 1.00 95.88 88 VAL A CA 1
ATOM 633 C C . VAL A 1 88 ? 1.490 1.366 7.944 1.00 95.88 88 VAL A C 1
ATOM 635 O O . VAL A 1 88 ? 2.444 2.136 8.040 1.00 95.88 88 VAL A O 1
ATOM 638 N N . LYS A 1 89 ? 1.666 0.069 7.698 1.00 95.88 89 LYS A N 1
ATOM 639 C CA . LYS A 1 89 ? 2.952 -0.596 7.485 1.00 95.88 89 LYS A CA 1
ATOM 640 C C . LYS A 1 89 ? 3.134 -0.934 6.013 1.00 95.88 89 LYS A C 1
ATOM 642 O O . LYS A 1 89 ? 2.236 -1.460 5.360 1.00 95.88 89 LYS A O 1
ATOM 647 N N . VAL A 1 90 ? 4.327 -0.657 5.494 1.00 95.12 90 VAL A N 1
ATOM 648 C CA . VAL A 1 90 ? 4.674 -0.923 4.093 1.00 95.12 90 VAL A CA 1
ATOM 649 C C . VAL A 1 90 ? 5.508 -2.189 3.975 1.00 95.12 90 VAL A C 1
ATOM 651 O O . VAL A 1 90 ? 6.614 -2.271 4.507 1.00 95.12 90 VAL A O 1
ATOM 654 N N . GLU A 1 91 ? 5.007 -3.142 3.204 1.00 94.88 91 GLU A N 1
ATOM 655 C CA . GLU A 1 91 ? 5.686 -4.367 2.810 1.00 94.88 91 GLU A CA 1
ATOM 656 C C . GLU A 1 91 ? 6.187 -4.256 1.367 1.00 94.88 91 GLU A C 1
ATOM 658 O O . GLU A 1 91 ? 5.533 -3.701 0.480 1.00 94.88 91 GLU A O 1
ATOM 663 N N . GLN A 1 92 ? 7.376 -4.799 1.114 1.00 93.56 92 GLN A N 1
ATOM 664 C CA . GLN A 1 92 ? 7.903 -4.901 -0.242 1.00 93.56 92 GLN A CA 1
ATOM 665 C C . GLN A 1 92 ? 7.297 -6.122 -0.930 1.00 93.56 92 GLN A C 1
ATOM 667 O O . GLN A 1 92 ? 7.364 -7.229 -0.399 1.00 93.56 92 GLN A O 1
ATOM 672 N N . ALA A 1 93 ? 6.763 -5.933 -2.134 1.00 92.75 93 ALA A N 1
ATOM 673 C CA . ALA A 1 93 ? 6.262 -7.045 -2.925 1.00 92.75 93 ALA A CA 1
ATOM 674 C C . ALA A 1 93 ? 7.389 -8.016 -3.303 1.00 92.75 93 ALA A C 1
ATOM 676 O O . ALA A 1 93 ? 8.485 -7.593 -3.686 1.00 92.75 93 ALA A O 1
ATOM 677 N N . VAL A 1 94 ? 7.081 -9.311 -3.271 1.00 92.12 94 VAL A N 1
ATOM 678 C CA . VAL A 1 94 ? 7.898 -10.353 -3.906 1.00 92.1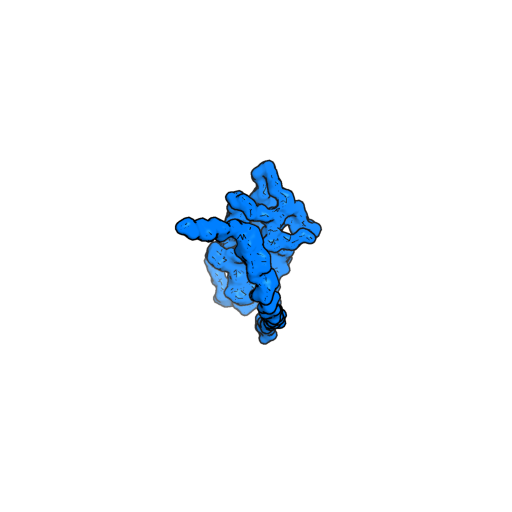2 94 VAL A CA 1
ATOM 679 C C . VAL A 1 94 ? 7.727 -10.305 -5.422 1.00 92.12 94 VAL A C 1
ATOM 681 O O . VAL A 1 94 ? 6.686 -9.865 -5.912 1.00 92.12 94 VAL A O 1
ATOM 684 N N . ALA A 1 95 ? 8.744 -10.738 -6.170 1.00 89.56 95 ALA A N 1
ATOM 685 C CA . ALA A 1 95 ? 8.714 -10.761 -7.632 1.00 89.56 95 ALA A CA 1
ATOM 686 C C . ALA A 1 95 ? 7.651 -11.748 -8.146 1.00 89.56 95 ALA A C 1
ATOM 688 O O . ALA A 1 95 ? 7.915 -12.934 -8.313 1.00 89.56 95 ALA A O 1
ATOM 689 N N . ASP A 1 96 ? 6.444 -11.238 -8.375 1.00 91.94 96 ASP A N 1
ATOM 690 C CA . ASP A 1 96 ? 5.268 -11.984 -8.817 1.00 91.94 96 ASP A CA 1
ATOM 691 C C . ASP A 1 96 ? 4.506 -11.146 -9.852 1.00 91.94 96 ASP A C 1
ATOM 693 O O . ASP A 1 96 ? 4.391 -9.921 -9.725 1.00 91.94 96 ASP A O 1
ATOM 697 N N . ALA A 1 97 ? 3.975 -11.808 -10.879 1.00 88.94 97 ALA A N 1
ATOM 698 C CA . ALA A 1 97 ? 3.246 -11.171 -11.968 1.00 88.94 97 ALA A CA 1
ATOM 699 C C . ALA A 1 97 ? 2.039 -10.347 -11.487 1.00 88.94 97 ALA A C 1
ATOM 701 O O . ALA A 1 97 ? 1.721 -9.326 -12.100 1.00 88.94 97 ALA A O 1
ATOM 702 N N . LYS A 1 98 ? 1.403 -10.727 -10.370 1.00 89.62 98 LYS A N 1
ATOM 703 C CA . LYS A 1 98 ? 0.245 -10.005 -9.813 1.00 89.62 98 LYS A CA 1
ATOM 704 C C . LYS A 1 98 ? 0.566 -8.575 -9.369 1.00 89.62 98 LYS A C 1
ATOM 706 O O . LYS A 1 98 ? -0.333 -7.742 -9.302 1.00 89.62 98 LYS A O 1
ATOM 711 N N . TYR A 1 99 ? 1.838 -8.287 -9.092 1.00 88.06 99 TYR A N 1
ATOM 712 C CA . TYR A 1 99 ? 2.309 -6.967 -8.675 1.00 88.06 99 TYR A CA 1
ATOM 713 C C . TYR A 1 99 ? 2.853 -6.121 -9.837 1.00 88.06 99 TYR A C 1
ATOM 715 O O . TYR A 1 99 ? 3.234 -4.964 -9.653 1.00 88.06 99 TYR A O 1
ATOM 723 N N . GLY A 1 100 ? 2.866 -6.668 -11.052 1.00 88.19 100 GLY A N 1
ATOM 724 C CA . GLY A 1 100 ? 3.338 -5.971 -12.240 1.00 88.19 100 GLY A CA 1
ATOM 725 C C . GLY A 1 100 ? 4.836 -5.648 -12.210 1.00 88.19 100 GLY A C 1
ATOM 726 O O . GLY A 1 100 ? 5.643 -6.309 -11.559 1.00 88.19 100 GLY A O 1
ATOM 727 N N . SER A 1 101 ? 5.228 -4.630 -12.979 1.00 88.69 101 SER A N 1
ATOM 728 C CA . SER A 1 101 ? 6.638 -4.267 -13.147 1.00 88.69 101 SER A CA 1
ATOM 729 C C . SER A 1 101 ? 7.230 -3.623 -11.891 1.00 88.69 101 SER A C 1
ATOM 731 O O . SER A 1 101 ? 6.697 -2.645 -11.366 1.00 88.69 101 SER A O 1
ATOM 733 N N . MET A 1 102 ? 8.404 -4.106 -11.483 1.00 91.50 102 MET A N 1
ATOM 734 C CA . MET A 1 102 ? 9.197 -3.558 -10.375 1.00 91.50 102 MET A CA 1
ATOM 735 C C . MET A 1 102 ? 10.223 -2.508 -10.824 1.00 91.50 102 MET A C 1
ATOM 737 O O . MET A 1 102 ? 11.021 -2.032 -10.020 1.00 91.50 102 MET A O 1
ATOM 741 N N . MET A 1 103 ? 10.209 -2.117 -12.102 1.00 90.25 103 MET A N 1
ATOM 742 C CA . MET A 1 103 ? 11.162 -1.147 -12.642 1.00 90.25 103 MET A CA 1
ATOM 743 C C . MET A 1 103 ? 10.942 0.261 -12.073 1.00 90.25 103 MET A C 1
ATOM 745 O O . MET A 1 103 ? 9.813 0.767 -12.006 1.00 90.25 103 MET A O 1
ATOM 749 N N . ILE A 1 104 ? 12.050 0.916 -11.725 1.00 90.38 104 ILE A N 1
ATOM 750 C CA . ILE A 1 104 ? 12.111 2.307 -11.266 1.00 90.38 104 ILE A CA 1
ATOM 751 C C . ILE A 1 104 ? 12.810 3.131 -12.346 1.00 90.38 104 ILE A C 1
ATOM 753 O O . ILE A 1 104 ? 13.888 2.769 -12.810 1.00 90.38 104 ILE A O 1
ATOM 757 N N . GLY A 1 105 ? 12.198 4.244 -12.744 1.00 89.56 105 GLY A N 1
ATOM 758 C CA . GLY A 1 105 ? 12.752 5.150 -13.746 1.00 89.56 105 GLY A CA 1
ATOM 759 C C . GLY A 1 105 ? 11.720 6.154 -14.256 1.00 89.56 105 GLY A C 1
ATOM 760 O O . GLY A 1 105 ? 10.514 6.008 -14.023 1.00 89.56 105 GLY A O 1
ATOM 761 N N . GLY A 1 106 ? 12.200 7.203 -14.928 1.00 91.00 106 GLY A N 1
ATOM 762 C CA . GLY A 1 106 ? 11.357 8.205 -15.596 1.00 91.00 106 GLY A CA 1
ATOM 763 C C . GLY A 1 106 ? 10.386 8.956 -14.678 1.00 91.00 106 GLY A C 1
ATOM 764 O O . GLY A 1 106 ? 9.349 9.415 -15.145 1.00 91.00 106 GLY A O 1
ATOM 765 N N . SER A 1 107 ? 10.664 9.025 -13.370 1.00 90.50 107 SER A N 1
ATOM 766 C CA . SER A 1 107 ? 9.779 9.647 -12.369 1.00 90.50 107 SER A CA 1
ATOM 767 C C . SER A 1 107 ? 8.345 9.092 -12.380 1.00 90.50 107 SER A C 1
ATOM 769 O O . SER A 1 107 ? 7.374 9.799 -12.108 1.00 90.50 107 SER A O 1
ATOM 771 N N . THR A 1 108 ? 8.197 7.804 -12.705 1.00 91.94 108 THR A N 1
ATOM 772 C CA . THR A 1 108 ? 6.884 7.161 -12.872 1.00 91.94 108 THR A CA 1
ATOM 773 C C . THR A 1 108 ? 6.420 6.358 -11.658 1.00 91.94 108 THR A C 1
ATOM 775 O O . THR A 1 108 ? 5.261 5.963 -11.622 1.00 91.94 108 THR A O 1
ATOM 778 N N . SER A 1 109 ? 7.268 6.123 -10.649 1.00 93.12 109 SER A N 1
ATOM 779 C CA . SER A 1 109 ? 7.001 5.148 -9.577 1.00 93.12 109 SER A CA 1
ATOM 780 C C . SER A 1 109 ? 5.709 5.397 -8.796 1.00 93.12 109 SER A C 1
ATOM 782 O O . SER A 1 109 ? 4.911 4.472 -8.652 1.00 93.12 109 SER A O 1
ATOM 784 N N . VAL A 1 110 ? 5.463 6.631 -8.342 1.00 93.12 110 VAL A N 1
ATOM 785 C CA . VAL A 1 110 ? 4.195 6.985 -7.676 1.00 93.12 110 VAL A CA 1
ATOM 786 C C . VAL A 1 110 ? 3.051 6.974 -8.691 1.00 93.12 110 VAL A C 1
ATOM 788 O O . VAL A 1 110 ? 2.032 6.332 -8.465 1.00 93.12 110 VAL A O 1
ATOM 791 N N . ARG A 1 111 ? 3.242 7.584 -9.868 1.00 92.25 111 ARG A N 1
ATOM 792 C CA . ARG A 1 111 ? 2.226 7.668 -10.935 1.00 92.25 111 ARG A CA 1
ATOM 793 C C . ARG A 1 111 ? 1.711 6.303 -11.409 1.00 92.25 111 ARG A C 1
ATOM 795 O O . ARG A 1 111 ? 0.539 6.189 -11.749 1.00 92.25 111 ARG A O 1
ATOM 802 N N . SER A 1 112 ? 2.557 5.279 -11.452 1.00 90.75 112 SER A N 1
ATOM 803 C CA . SER A 1 112 ? 2.150 3.933 -11.865 1.00 90.75 112 SER A CA 1
ATOM 804 C C . SER A 1 112 ? 1.471 3.142 -10.748 1.00 90.75 112 SER A C 1
ATOM 806 O O . SER A 1 112 ? 0.763 2.189 -11.041 1.00 90.75 112 SER A O 1
ATOM 808 N N . SER A 1 113 ? 1.707 3.509 -9.484 1.00 91.50 113 SER A N 1
ATOM 809 C CA . SER A 1 113 ? 1.344 2.683 -8.322 1.00 91.50 113 SER A CA 1
ATOM 810 C C . SER A 1 113 ? 0.249 3.302 -7.449 1.00 91.50 113 SER A C 1
ATOM 812 O O . SER A 1 113 ? -0.383 2.586 -6.682 1.00 91.50 113 SER A O 1
ATOM 814 N N . TRP A 1 114 ? -0.006 4.611 -7.568 1.00 91.88 114 TRP A N 1
ATOM 815 C CA . TRP A 1 114 ? -0.983 5.308 -6.725 1.00 91.88 114 TRP A CA 1
ATOM 816 C C . TRP A 1 114 ? -2.409 4.804 -6.958 1.00 91.88 114 TRP A C 1
ATOM 818 O O . TRP A 1 114 ? -3.124 4.569 -5.996 1.00 91.88 114 TRP A O 1
ATOM 828 N N . ARG A 1 115 ? -2.821 4.611 -8.219 1.00 92.94 115 ARG A N 1
ATOM 829 C CA . ARG A 1 115 ? -4.216 4.299 -8.555 1.00 92.94 115 ARG A CA 1
ATOM 830 C C . ARG A 1 115 ? -4.670 2.949 -7.978 1.00 92.94 115 ARG A C 1
ATOM 832 O O . ARG A 1 115 ? -5.672 2.959 -7.272 1.00 92.94 115 ARG A O 1
ATOM 839 N N . PRO A 1 116 ? -3.928 1.834 -8.159 1.00 90.69 116 PRO A N 1
ATOM 840 C CA . PRO A 1 116 ? -4.299 0.558 -7.545 1.00 90.69 116 PRO A CA 1
ATOM 841 C C . PRO A 1 116 ? -4.400 0.622 -6.016 1.00 90.69 116 PRO A C 1
ATOM 843 O O . PRO A 1 116 ? -5.317 0.050 -5.442 1.00 90.69 116 PRO A O 1
ATOM 846 N N . LEU A 1 117 ? -3.477 1.329 -5.354 1.00 91.88 117 LEU A N 1
ATOM 847 C CA . LEU A 1 117 ? -3.467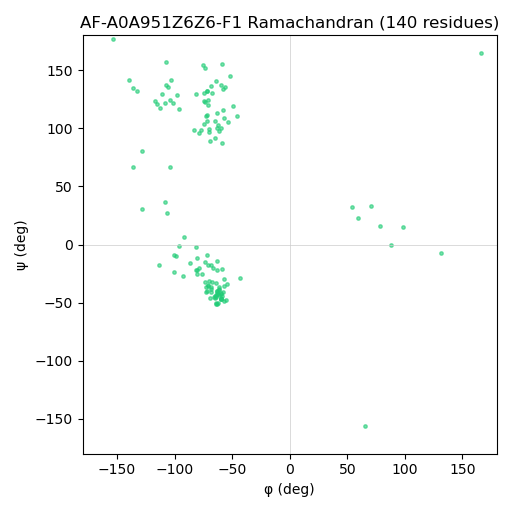 1.450 -3.893 1.00 91.88 117 LEU A CA 1
ATOM 848 C C . LEU A 1 117 ? -4.585 2.359 -3.370 1.00 91.88 117 LEU A C 1
ATOM 850 O O . LEU A 1 117 ? -5.190 2.058 -2.345 1.00 91.88 117 LEU A O 1
ATOM 854 N N . ARG A 1 118 ? -4.898 3.432 -4.096 1.00 93.38 118 ARG A N 1
ATOM 855 C CA . ARG A 1 118 ? -6.016 4.322 -3.789 1.00 93.38 118 ARG A CA 1
ATOM 856 C C . ARG A 1 118 ? -7.354 3.590 -3.881 1.00 93.38 118 ARG A C 1
ATOM 858 O O . ARG A 1 118 ? -8.143 3.622 -2.946 1.00 93.38 118 ARG A O 1
ATOM 865 N N . GLU A 1 119 ? -7.582 2.897 -4.996 1.00 93.31 119 GLU A N 1
ATOM 866 C CA . GLU A 1 119 ? -8.788 2.091 -5.217 1.00 93.31 119 GLU A CA 1
ATOM 867 C C . GLU A 1 119 ? -8.897 0.967 -4.178 1.00 93.31 119 GLU A C 1
ATOM 869 O O . GLU A 1 119 ? -9.979 0.721 -3.649 1.00 93.31 119 GLU A O 1
ATOM 874 N N . ALA A 1 120 ? -7.773 0.334 -3.826 1.00 92.25 120 ALA A N 1
ATOM 875 C CA . ALA A 1 120 ? -7.710 -0.658 -2.759 1.00 92.25 120 ALA A CA 1
ATOM 876 C C . ALA A 1 120 ? -8.135 -0.091 -1.395 1.00 92.25 120 ALA A C 1
ATOM 878 O O . ALA A 1 120 ? -8.919 -0.736 -0.700 1.00 92.25 120 ALA A O 1
ATOM 879 N N . GLY A 1 121 ? -7.639 1.096 -1.026 1.00 92.75 121 GLY A N 1
ATOM 880 C CA . GLY A 1 121 ? -8.009 1.791 0.209 1.00 92.75 121 GLY A CA 1
ATOM 881 C C . GLY A 1 121 ? -9.493 2.151 0.247 1.00 92.75 121 GLY A C 1
ATOM 882 O O . GLY A 1 121 ? -10.193 1.777 1.186 1.00 92.75 121 GLY A O 1
ATOM 883 N N . ALA A 1 122 ? -10.001 2.781 -0.814 1.00 92.88 122 ALA A N 1
ATOM 884 C CA . ALA A 1 122 ? -11.406 3.169 -0.911 1.00 92.88 122 ALA A CA 1
ATOM 885 C C . ALA A 1 122 ? -12.357 1.958 -0.853 1.00 92.88 122 ALA A C 1
ATOM 887 O O . ALA A 1 122 ? -13.355 1.980 -0.130 1.00 92.88 122 ALA A O 1
ATOM 888 N N . ALA A 1 123 ? -12.031 0.876 -1.572 1.00 92.00 123 ALA A N 1
ATOM 889 C CA . ALA A 1 123 ? -12.820 -0.355 -1.556 1.00 92.00 123 ALA A CA 1
ATOM 890 C C . ALA A 1 123 ? -12.825 -1.010 -0.168 1.00 92.00 123 ALA A C 1
ATOM 892 O O . ALA A 1 123 ? -13.881 -1.406 0.324 1.00 92.00 123 ALA A O 1
ATOM 893 N N . ALA A 1 124 ? -11.666 -1.078 0.491 1.00 92.38 124 ALA A N 1
ATOM 894 C CA . ALA A 1 124 ? -11.570 -1.610 1.843 1.00 92.38 124 ALA A CA 1
ATOM 895 C C . ALA A 1 124 ? -12.368 -0.777 2.851 1.00 92.38 124 ALA A C 1
ATOM 897 O O . ALA A 1 124 ? -13.077 -1.352 3.671 1.00 92.38 124 ALA A O 1
ATOM 898 N N . ARG A 1 125 ? -12.321 0.558 2.762 1.00 92.50 125 ARG A N 1
ATOM 899 C CA . ARG A 1 125 ? -13.134 1.435 3.614 1.00 92.50 125 ARG A CA 1
ATOM 900 C C . ARG A 1 125 ? -14.626 1.168 3.430 1.00 92.50 125 ARG A C 1
ATOM 902 O O . ARG A 1 125 ? -15.337 1.026 4.419 1.00 92.50 125 ARG A O 1
ATOM 909 N N . ALA A 1 126 ? -15.092 1.070 2.185 1.00 92.06 126 ALA A N 1
ATOM 910 C CA . ALA A 1 126 ? -16.495 0.779 1.895 1.00 92.06 126 ALA A CA 1
ATOM 911 C C . ALA A 1 126 ? -16.934 -0.571 2.491 1.00 92.06 126 ALA A C 1
ATOM 913 O O . ALA A 1 126 ? -17.944 -0.627 3.186 1.00 92.06 126 ALA A O 1
ATOM 914 N N . MET A 1 127 ? -16.132 -1.623 2.297 1.00 91.06 127 MET A N 1
ATOM 915 C CA . MET A 1 127 ? -16.408 -2.959 2.840 1.00 91.06 127 MET A 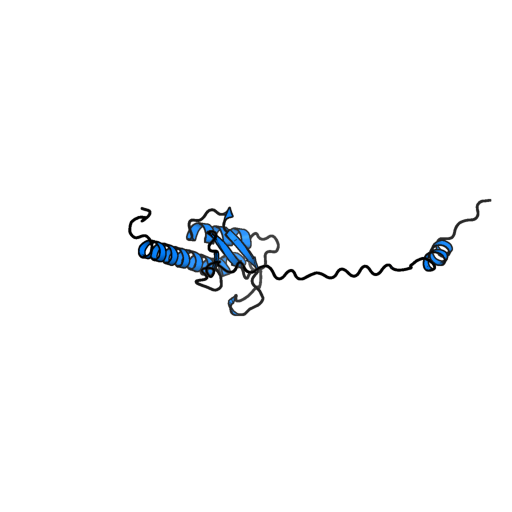CA 1
ATOM 916 C C . MET A 1 127 ? -16.412 -2.985 4.374 1.00 91.06 127 MET A C 1
ATOM 918 O O . MET A 1 127 ? -17.253 -3.646 4.974 1.00 91.06 127 MET A O 1
ATOM 922 N N . LEU A 1 128 ? -15.494 -2.261 5.024 1.00 89.94 128 LEU A N 1
ATOM 923 C CA . LEU A 1 128 ? -15.436 -2.184 6.487 1.00 89.94 128 LEU A CA 1
ATOM 924 C C . LEU A 1 128 ? -16.632 -1.423 7.072 1.00 89.94 128 LEU A C 1
ATOM 926 O O . LEU A 1 128 ? -17.166 -1.833 8.099 1.00 89.94 128 LEU A O 1
ATOM 930 N N . ILE A 1 129 ? -17.079 -0.350 6.414 1.00 90.62 129 ILE A N 1
ATOM 931 C CA . ILE A 1 129 ? -18.286 0.385 6.816 1.00 90.62 129 ILE A CA 1
ATOM 932 C C . ILE A 1 129 ? -19.528 -0.494 6.649 1.00 90.62 129 ILE A C 1
ATOM 934 O O . ILE A 1 129 ? -20.352 -0.557 7.557 1.00 90.62 129 ILE A O 1
ATOM 938 N N . GLU A 1 130 ? -19.651 -1.204 5.526 1.00 89.31 130 GLU A N 1
ATOM 939 C CA . GLU A 1 130 ? -20.755 -2.139 5.294 1.00 89.31 130 GLU A CA 1
ATOM 940 C C . GLU A 1 130 ? -20.780 -3.244 6.360 1.00 89.31 130 GLU A C 1
ATOM 942 O O . GLU A 1 130 ? -21.816 -3.476 6.981 1.00 89.31 130 GLU A O 1
ATOM 947 N N . ALA A 1 131 ? -19.627 -3.854 6.655 1.00 88.62 131 ALA A N 1
ATOM 948 C CA . ALA A 1 131 ? -19.502 -4.870 7.698 1.00 88.62 131 ALA A CA 1
ATOM 949 C C . ALA A 1 131 ? -19.856 -4.333 9.099 1.00 88.62 131 ALA A C 1
ATOM 951 O O . ALA A 1 131 ? -20.462 -5.043 9.908 1.00 88.62 131 ALA A O 1
ATOM 952 N N . LEU A 1 132 ? -19.501 -3.077 9.396 1.00 86.69 132 LEU A N 1
ATOM 953 C CA . LEU A 1 132 ? -19.894 -2.415 10.638 1.00 86.69 132 LEU A CA 1
ATOM 954 C C . LEU A 1 132 ? -21.414 -2.234 10.700 1.00 86.69 132 LEU A C 1
ATOM 956 O O . LEU A 1 132 ? -22.014 -2.581 11.711 1.00 86.69 132 LEU A O 1
ATOM 960 N N . MET A 1 133 ? -22.047 -1.761 9.623 1.00 86.75 133 MET A N 1
ATOM 961 C CA . MET A 1 133 ? -23.503 -1.583 9.560 1.00 86.75 133 MET A CA 1
ATOM 962 C C . MET A 1 133 ? -24.255 -2.907 9.735 1.00 86.75 133 MET A C 1
ATOM 964 O O . MET A 1 133 ? -25.282 -2.939 10.414 1.00 86.75 133 MET A O 1
ATOM 968 N N . THR A 1 134 ? -23.747 -4.005 9.165 1.00 87.31 134 THR A N 1
ATOM 969 C CA . THR A 1 134 ? -24.375 -5.328 9.308 1.00 87.31 134 THR A CA 1
ATOM 970 C C . THR A 1 134 ? -24.224 -5.914 10.711 1.00 87.31 134 THR A C 1
ATOM 972 O O . THR A 1 134 ? -25.136 -6.590 11.179 1.00 87.31 134 THR A O 1
ATOM 975 N N . ASN A 1 135 ? -23.097 -5.665 11.388 1.00 83.44 135 ASN A N 1
ATOM 976 C CA . ASN A 1 135 ? -22.808 -6.252 12.703 1.00 83.44 135 ASN A CA 1
ATOM 97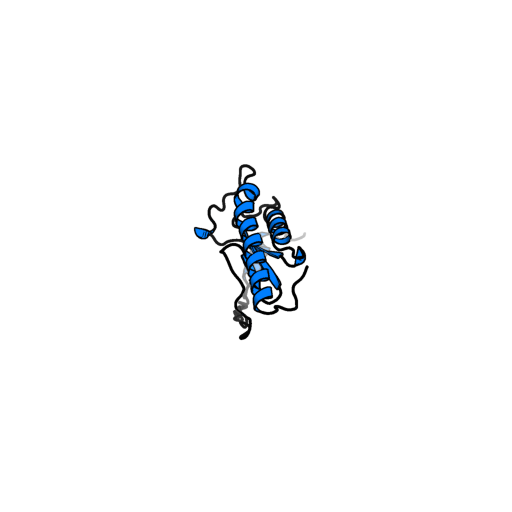7 C C . ASN A 1 135 ? -23.250 -5.362 13.879 1.00 83.44 135 ASN A C 1
ATOM 979 O O . ASN A 1 135 ? -23.561 -5.877 14.951 1.00 83.44 135 ASN A O 1
ATOM 983 N N . HIS A 1 136 ? -23.295 -4.043 13.681 1.00 79.81 136 HIS A N 1
ATOM 984 C CA . HIS A 1 136 ? -23.581 -3.034 14.703 1.00 79.81 136 HIS A CA 1
ATOM 985 C C . HIS A 1 136 ? -24.561 -1.965 14.178 1.00 79.81 136 HIS A C 1
ATOM 987 O O . HIS A 1 136 ? -24.203 -0.793 14.052 1.00 79.81 136 HIS A O 1
ATOM 993 N N . PRO A 1 137 ? -25.830 -2.325 13.900 1.00 70.38 137 PRO A N 1
ATOM 994 C CA . PRO A 1 137 ? -26.799 -1.422 13.265 1.00 70.38 137 PRO A CA 1
ATOM 995 C C . PRO A 1 137 ? -27.148 -0.170 14.092 1.00 70.38 137 PRO A C 1
ATOM 997 O O . PRO A 1 137 ? -27.737 0.768 13.559 1.00 70.38 137 PRO A O 1
ATOM 1000 N N . HIS A 1 138 ? -26.799 -0.137 15.382 1.00 74.69 138 HIS A N 1
ATOM 1001 C CA . HIS A 1 138 ? -27.066 0.987 16.285 1.00 74.69 138 HIS A CA 1
ATOM 1002 C C . HIS A 1 138 ? -25.859 1.916 16.521 1.00 74.69 138 HIS A C 1
ATOM 1004 O O . HIS A 1 138 ? -26.057 2.997 17.067 1.00 74.69 138 HIS A O 1
ATOM 1010 N N . ASP A 1 139 ? -24.652 1.550 16.068 1.00 68.56 139 ASP A N 1
ATOM 1011 C CA . ASP A 1 139 ? -23.400 2.294 16.316 1.00 68.56 139 ASP A CA 1
ATOM 1012 C C . ASP A 1 139 ? -22.871 3.004 15.054 1.00 68.56 139 ASP A C 1
ATOM 1014 O O . ASP A 1 139 ? -21.667 3.068 14.808 1.00 68.56 139 ASP A O 1
ATOM 1018 N N . CYS A 1 140 ? -23.765 3.522 14.208 1.00 58.28 140 CYS A N 1
ATOM 1019 C CA . CYS A 1 140 ? -23.366 4.140 12.944 1.00 58.28 140 CYS A CA 1
ATOM 1020 C C . CYS A 1 140 ? -22.647 5.488 13.187 1.00 58.28 140 CYS A C 1
ATOM 1022 O O . CYS A 1 140 ? -23.259 6.397 13.759 1.00 58.28 140 CYS A O 1
ATOM 1024 N N . PRO A 1 141 ? -21.382 5.661 12.757 1.00 60.31 141 PRO A N 1
ATOM 1025 C CA . PRO A 1 141 ? -20.709 6.951 12.831 1.00 60.31 141 PRO A CA 1
ATOM 1026 C C . PRO A 1 141 ? -21.262 7.879 11.737 1.00 60.31 141 PRO A C 1
ATOM 1028 O O . PRO A 1 141 ? -21.271 7.520 10.557 1.00 60.31 141 PRO A O 1
ATOM 1031 N N . VAL A 1 142 ? -21.758 9.048 12.156 1.00 51.00 142 VAL A N 1
ATOM 1032 C CA . VAL A 1 142 ? -22.209 10.153 11.287 1.00 51.00 142 VAL A CA 1
ATOM 1033 C C . VAL A 1 142 ? -21.059 10.837 10.559 1.00 51.00 142 VAL A C 1
ATOM 1035 O O . VAL A 1 142 ? -19.967 10.962 11.158 1.00 51.00 142 VAL A O 1
#